Protein AF-A0AAD9YXF9-F1 (afdb_monomer)

Mean predicted aligned error: 15.23 Å

Secondary structure (DSSP, 8-state):
----------STTSS-------------TTS-SS-----TTTTS-HHHHHHHHHHHHHHTT-GGGHHHHHHHHHHHH-TT-GGG-TT--HHHHHHHHHHHHTTT---HHHHHHHHHHHHHHHT-

Sequence (124 aa):
MDGDKQSFGLTSRIYRSRSTEDGLAHVDLNRNVDALIENPLGHLTPEQLLRDVRDFARSKNLESHLDLFKKGAQIAKDPRFYEAVRGITEDEKKALRDEEYHRFRQPIALYVTIITCSVGAAVQ

Solvent-accessible surface area (backbone atoms only — not comparable to full-atom values): 8206 Å² total; per-residue (Å²): 141,80,83,76,98,73,83,94,71,70,81,84,63,78,87,73,78,90,87,79,96,68,94,68,76,82,77,62,83,88,72,58,94,75,76,73,87,68,63,88,52,57,83,54,52,74,68,54,50,54,48,52,49,50,53,50,21,59,78,68,74,38,60,94,45,44,69,58,50,53,51,51,51,54,31,67,41,38,75,88,52,52,89,73,48,87,89,69,51,72,67,58,52,48,51,55,49,52,41,68,80,42,76,80,80,66,62,69,67,60,54,51,52,51,50,54,52,51,52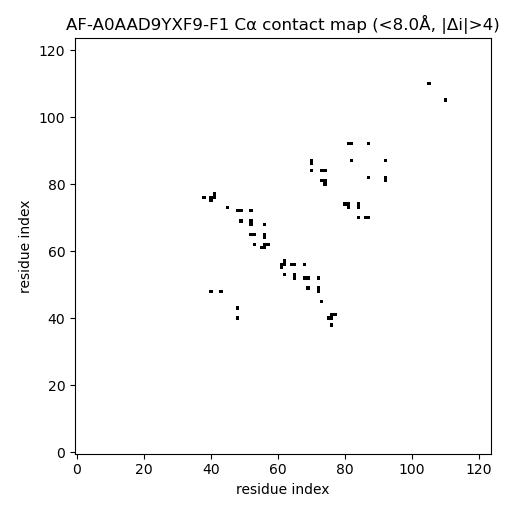,58,53,71,77,99

pLDDT: mean 73.2, std 17.9, range [37.25, 94.12]

Foldseek 3Di:
DDDDPDDPPPPVPPPDDDDDDDDDDPPPVPPDPPDPVDQPLQP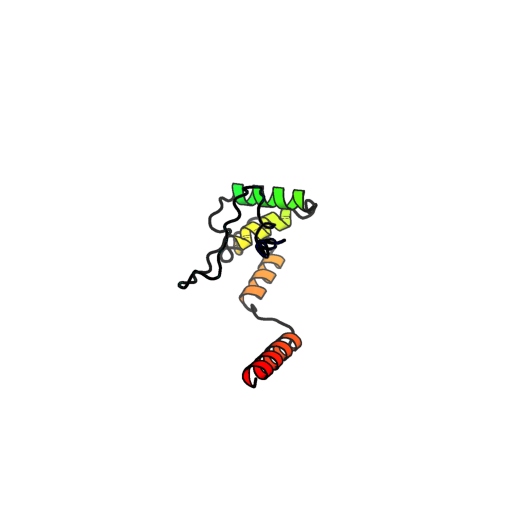DDLVRLLVVLCVVCVVVVNNVCSVVSSLVSVCSNPVPCNVVRPPDDPVNVVVSVCCVVCVPPDPVVVVVVVVVVVVVVVVD

Structure (mmCIF, N/CA/C/O backbone):
data_AF-A0AAD9YXF9-F1
#
_entry.id   AF-A0AAD9YXF9-F1
#
loop_
_atom_site.group_PDB
_atom_site.id
_atom_site.type_symbol
_atom_site.label_atom_id
_atom_site.label_alt_id
_atom_site.label_comp_id
_atom_site.label_asym_id
_atom_site.label_entity_id
_atom_site.label_seq_id
_atom_site.pdbx_PDB_ins_code
_atom_site.Cartn_x
_atom_site.Cartn_y
_atom_site.Cartn_z
_atom_site.occupancy
_atom_site.B_iso_or_equiv
_atom_site.auth_seq_id
_atom_site.auth_comp_id
_atom_site.auth_asym_id
_atom_site.auth_atom_id
_atom_site.pdbx_PDB_model_num
ATOM 1 N N . MET A 1 1 ? 1.007 66.085 -6.428 1.00 42.75 1 MET A N 1
ATOM 2 C CA . MET A 1 1 ? 0.793 65.150 -7.541 1.00 42.75 1 MET A CA 1
ATOM 3 C C . MET A 1 1 ? 2.066 64.319 -7.666 1.00 42.75 1 MET A C 1
ATOM 5 O O . MET A 1 1 ? 2.971 64.708 -8.386 1.00 42.75 1 MET A O 1
ATOM 9 N N . ASP A 1 2 ? 2.370 63.507 -6.652 1.00 41.41 2 ASP A N 1
ATOM 10 C CA . ASP A 1 2 ? 2.050 62.063 -6.529 1.00 41.41 2 ASP A CA 1
ATOM 11 C C . ASP A 1 2 ? 3.387 61.308 -6.712 1.00 41.41 2 ASP A C 1
ATOM 13 O O . ASP A 1 2 ? 3.855 61.130 -7.829 1.00 41.41 2 ASP A O 1
ATOM 17 N N . GLY A 1 3 ? 4.172 60.978 -5.683 1.00 40.47 3 GLY A N 1
ATOM 18 C CA . GLY A 1 3 ? 3.774 60.542 -4.347 1.00 40.47 3 GLY A CA 1
ATOM 19 C C . GLY A 1 3 ? 3.387 59.063 -4.395 1.00 40.47 3 GLY A C 1
ATOM 20 O O . GLY A 1 3 ? 2.268 58.748 -4.764 1.00 40.47 3 GLY A O 1
ATOM 21 N N . ASP A 1 4 ? 4.330 58.183 -4.047 1.00 44.69 4 ASP A N 1
ATOM 22 C CA . ASP A 1 4 ? 4.116 56.773 -3.678 1.00 44.69 4 ASP A CA 1
ATOM 23 C C . ASP A 1 4 ? 3.680 55.763 -4.758 1.00 44.69 4 ASP A C 1
ATOM 25 O O . ASP A 1 4 ? 2.529 55.348 -4.857 1.00 44.69 4 ASP A O 1
ATOM 29 N N . LYS A 1 5 ? 4.670 55.181 -5.452 1.00 45.41 5 LYS A N 1
ATOM 30 C CA . LYS A 1 5 ? 4.570 53.790 -5.939 1.00 45.41 5 LYS A CA 1
ATOM 31 C C . LYS A 1 5 ? 5.077 52.825 -4.861 1.00 45.41 5 LYS A C 1
ATOM 33 O O . LYS A 1 5 ? 6.088 52.153 -5.040 1.00 45.41 5 LYS A O 1
ATOM 38 N N . GLN A 1 6 ? 4.375 52.778 -3.730 1.00 48.41 6 GLN A N 1
ATOM 39 C CA . GLN A 1 6 ? 4.375 51.608 -2.849 1.00 48.41 6 GLN A CA 1
ATOM 40 C C . GLN A 1 6 ? 3.180 50.712 -3.201 1.00 48.41 6 GLN A C 1
ATOM 42 O O . GLN A 1 6 ? 2.171 51.185 -3.711 1.00 48.41 6 GLN A O 1
ATOM 47 N N . SER A 1 7 ? 3.283 49.423 -2.869 1.00 49.97 7 SER A N 1
ATOM 48 C CA . SER A 1 7 ? 2.244 48.390 -3.024 1.00 49.97 7 SER A CA 1
ATOM 49 C C . S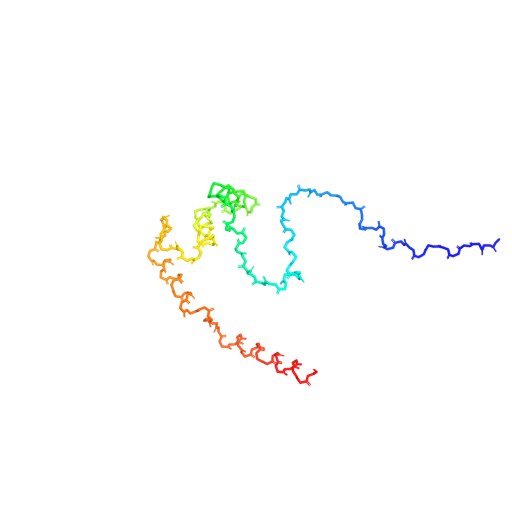ER A 1 7 ? 2.260 47.583 -4.333 1.00 49.97 7 SER A C 1
ATOM 51 O O . SER A 1 7 ? 1.270 47.473 -5.049 1.00 49.97 7 SER A O 1
ATOM 53 N N . PHE A 1 8 ? 3.374 46.890 -4.580 1.00 47.72 8 PHE A N 1
ATOM 54 C CA . PHE A 1 8 ? 3.346 45.568 -5.226 1.00 47.72 8 PHE A CA 1
ATOM 55 C C . PHE A 1 8 ? 3.709 44.495 -4.182 1.00 47.72 8 PHE A C 1
ATOM 57 O O . PHE A 1 8 ? 4.640 43.714 -4.328 1.00 47.72 8 PHE A O 1
ATOM 64 N N . GLY A 1 9 ? 2.997 44.543 -3.051 1.00 45.47 9 GLY A N 1
ATOM 65 C CA . GLY A 1 9 ? 3.143 43.658 -1.889 1.00 45.47 9 GLY A CA 1
ATOM 66 C C . GLY A 1 9 ? 1.820 42.989 -1.506 1.00 45.47 9 GLY A C 1
ATOM 67 O O . GLY A 1 9 ? 1.525 42.833 -0.324 1.00 45.47 9 GLY A O 1
ATOM 68 N N . LEU A 1 10 ? 0.987 42.657 -2.499 1.00 47.09 10 LEU A N 1
ATOM 69 C CA . LEU A 1 10 ? -0.387 42.176 -2.294 1.00 47.09 10 LEU A CA 1
ATOM 70 C C . LEU A 1 10 ? -0.598 40.681 -2.574 1.00 47.09 10 LEU A C 1
ATOM 72 O O . LEU A 1 10 ? -1.611 40.137 -2.147 1.00 47.09 10 LEU A O 1
ATOM 76 N N . THR A 1 11 ? 0.364 39.977 -3.176 1.00 50.34 11 THR A N 1
ATOM 77 C CA . THR A 1 11 ? 0.226 38.525 -3.418 1.00 50.34 11 THR A CA 1
ATOM 78 C C . THR A 1 11 ? 0.691 37.673 -2.230 1.00 50.34 11 THR A C 1
ATOM 80 O O . THR A 1 11 ? 0.253 36.540 -2.071 1.00 50.34 11 THR A O 1
ATOM 83 N N . SER A 1 12 ? 1.507 38.214 -1.320 1.00 50.97 12 SER A N 1
ATOM 84 C CA . SER A 1 12 ? 2.006 37.481 -0.143 1.00 50.97 12 SER A CA 1
ATOM 85 C C . SER A 1 12 ? 1.084 37.545 1.087 1.00 50.97 12 SER A C 1
ATOM 87 O O . SER A 1 12 ? 1.406 36.970 2.125 1.00 50.97 12 SER A O 1
ATOM 89 N N . ARG A 1 13 ? -0.077 38.213 0.994 1.00 50.84 13 ARG A N 1
ATOM 90 C CA . ARG A 1 13 ? -1.012 38.418 2.121 1.00 50.84 13 ARG A CA 1
ATOM 91 C C . ARG A 1 13 ? -2.275 37.548 2.104 1.00 50.84 13 ARG A C 1
ATOM 93 O O . ARG A 1 13 ? -3.037 37.622 3.061 1.00 50.84 13 ARG A O 1
ATOM 100 N N . ILE A 1 14 ? -2.482 36.708 1.084 1.00 54.22 14 ILE A N 1
ATOM 101 C CA . ILE A 1 14 ? -3.704 35.881 0.946 1.00 54.22 14 ILE A CA 1
ATOM 102 C C . ILE A 1 14 ? -3.510 34.414 1.385 1.00 54.22 14 ILE A C 1
ATOM 104 O O . ILE A 1 14 ? -4.451 33.633 1.363 1.00 54.22 14 ILE A O 1
ATOM 108 N N . TYR A 1 15 ? -2.349 34.034 1.931 1.00 44.59 15 TYR A N 1
ATOM 109 C CA . TYR A 1 15 ? -2.195 32.743 2.628 1.00 44.59 15 TYR A CA 1
ATOM 110 C C . TYR A 1 15 ? -2.087 32.916 4.152 1.00 44.59 15 TYR A C 1
ATOM 112 O O . TYR A 1 15 ? -1.175 32.421 4.810 1.00 44.59 15 TYR A O 1
ATOM 120 N N . ARG A 1 16 ? -3.016 33.688 4.730 1.00 57.41 16 ARG A N 1
ATOM 121 C CA . ARG A 1 16 ? -3.217 33.787 6.183 1.00 57.41 16 ARG A CA 1
ATOM 122 C C . ARG A 1 16 ? -4.711 33.815 6.521 1.00 57.41 16 ARG A C 1
ATOM 124 O O . ARG A 1 16 ? -5.269 34.889 6.691 1.00 57.41 16 ARG A O 1
ATOM 131 N N . SER A 1 17 ? -5.315 32.638 6.688 1.00 46.00 17 SER A N 1
ATOM 132 C CA . SER A 1 17 ? -6.112 32.261 7.877 1.00 46.00 17 SER A CA 1
ATOM 133 C C . SER A 1 17 ? -6.504 30.774 7.766 1.00 46.00 17 SER A C 1
ATOM 135 O O . SER A 1 17 ? -7.117 30.393 6.778 1.00 46.00 17 SER A O 1
ATOM 137 N N . ARG A 1 18 ? -6.002 29.894 8.650 1.00 42.12 18 ARG A N 1
ATOM 138 C CA . ARG A 1 18 ? -6.678 29.429 9.893 1.00 42.12 18 ARG A CA 1
ATOM 139 C C . ARG A 1 18 ? -7.951 28.626 9.555 1.00 42.12 18 ARG A C 1
ATOM 141 O O . ARG A 1 18 ? -8.855 29.189 8.960 1.00 42.12 18 ARG A O 1
ATOM 148 N N . SER A 1 19 ? -8.118 27.340 9.852 1.00 40.81 19 SER A N 1
ATOM 149 C CA . SER A 1 19 ? -7.956 26.555 11.093 1.00 40.81 19 SER A CA 1
ATOM 150 C C . SER A 1 19 ? -8.028 25.067 10.655 1.00 40.81 19 SER A C 1
ATOM 152 O O . SER A 1 19 ? -8.590 24.799 9.600 1.00 40.81 19 SER A O 1
ATOM 154 N N . THR A 1 20 ? -7.438 24.059 11.289 1.00 37.25 20 THR A N 1
ATOM 155 C CA . THR A 1 20 ? -7.712 23.551 12.637 1.00 37.25 20 THR A CA 1
ATOM 156 C C . THR A 1 20 ? -6.688 22.449 12.911 1.00 37.25 20 THR A C 1
ATOM 158 O O . THR A 1 20 ? -6.310 21.703 12.009 1.00 37.25 20 THR A O 1
ATOM 161 N N . GLU A 1 21 ? -6.232 22.384 14.150 1.00 48.34 21 GLU A N 1
ATOM 162 C CA . GLU A 1 21 ? -5.427 21.309 14.707 1.00 48.34 21 GLU A CA 1
ATOM 163 C C . GLU A 1 21 ? -6.209 19.985 14.658 1.00 48.34 21 GLU A C 1
ATOM 165 O O . GLU A 1 21 ? -7.190 19.822 15.370 1.00 48.34 21 GLU A O 1
ATOM 170 N N . ASP A 1 22 ? -5.759 19.048 13.831 1.00 37.91 22 ASP A N 1
ATOM 171 C CA . ASP A 1 22 ? -5.898 17.610 14.059 1.00 37.91 22 ASP A CA 1
ATOM 172 C C . ASP A 1 22 ? -4.541 17.010 13.687 1.00 37.91 22 ASP A C 1
ATOM 174 O O . ASP A 1 22 ? -4.040 17.210 12.578 1.00 37.91 22 ASP A O 1
ATOM 178 N N . GLY A 1 23 ? -3.890 16.388 14.668 1.00 43.41 23 GLY A N 1
ATOM 179 C CA . GLY A 1 23 ? -2.489 15.971 14.640 1.00 43.41 23 GLY A CA 1
ATOM 180 C C . GLY A 1 23 ? -2.181 14.871 13.628 1.00 43.41 23 GLY A C 1
ATOM 181 O O . GLY A 1 23 ? -1.886 13.742 14.003 1.00 43.41 23 GLY A O 1
ATOM 182 N N . LEU A 1 24 ? -2.170 15.210 12.344 1.00 45.16 24 LEU A N 1
ATOM 183 C CA . LEU A 1 24 ? -1.455 14.450 11.334 1.00 45.16 24 LEU A CA 1
ATOM 184 C C . LEU A 1 24 ? -0.010 14.925 11.376 1.00 45.16 24 LEU A C 1
ATOM 186 O O . LEU A 1 24 ? 0.295 16.052 10.982 1.00 45.16 24 LEU A O 1
ATOM 190 N N . ALA A 1 25 ? 0.859 14.073 11.917 1.00 50.06 25 ALA A N 1
ATOM 191 C CA . ALA A 1 25 ? 2.299 14.244 11.867 1.00 50.06 25 ALA A CA 1
ATOM 192 C C . ALA A 1 25 ? 2.694 14.784 10.485 1.00 50.06 25 ALA A C 1
ATOM 194 O O . ALA A 1 25 ? 2.449 14.144 9.461 1.00 50.06 25 ALA A O 1
ATOM 195 N N . HIS A 1 26 ? 3.262 15.989 10.458 1.00 46.50 26 HIS A N 1
ATOM 196 C CA . HIS A 1 26 ? 3.910 16.534 9.277 1.00 46.50 26 HIS A CA 1
ATOM 197 C C . HIS A 1 26 ? 5.122 15.641 9.003 1.00 46.50 26 HIS A C 1
ATOM 199 O O . HIS A 1 26 ? 6.210 15.881 9.526 1.00 46.50 26 HIS A O 1
ATOM 205 N N . VAL A 1 27 ? 4.912 14.551 8.262 1.00 53.50 27 VAL A N 1
ATOM 206 C CA . VAL A 1 27 ? 5.993 13.679 7.812 1.00 53.50 27 VAL A CA 1
ATOM 207 C C . VAL A 1 27 ? 6.762 14.477 6.769 1.00 53.50 27 VAL A C 1
ATOM 209 O O . VAL A 1 27 ? 6.433 14.499 5.586 1.00 53.50 27 VAL A O 1
ATOM 212 N N . ASP A 1 28 ? 7.762 15.205 7.244 1.00 49.22 28 ASP A N 1
ATOM 213 C CA . ASP A 1 28 ? 8.717 15.921 6.418 1.00 49.22 28 ASP A CA 1
ATOM 214 C C . ASP A 1 28 ? 9.695 14.881 5.844 1.00 49.22 28 ASP A C 1
ATOM 216 O O . ASP A 1 28 ? 10.782 14.656 6.379 1.00 49.22 28 ASP A O 1
ATOM 220 N N . LEU A 1 29 ? 9.280 14.181 4.776 1.00 55.69 29 LEU A N 1
ATOM 221 C CA . LEU A 1 29 ? 10.089 13.148 4.102 1.00 55.69 29 LEU A CA 1
ATOM 222 C C . LEU A 1 29 ? 11.461 13.673 3.637 1.00 55.69 29 LEU A C 1
ATOM 224 O O . LEU A 1 29 ? 12.356 12.886 3.347 1.00 55.69 29 LEU A O 1
ATOM 228 N N . ASN A 1 30 ? 11.631 14.993 3.555 1.00 50.09 30 ASN A N 1
ATOM 229 C CA . ASN A 1 30 ? 12.804 15.645 2.987 1.00 50.09 30 ASN A CA 1
ATOM 230 C C . ASN A 1 30 ? 13.917 15.942 4.015 1.00 50.09 30 ASN A C 1
ATOM 232 O O . ASN A 1 30 ? 14.944 16.514 3.654 1.00 50.09 30 ASN A O 1
ATOM 236 N N . ARG A 1 31 ? 13.728 15.607 5.302 1.00 49.53 31 ARG A N 1
ATOM 237 C CA . ARG A 1 31 ? 14.665 15.978 6.384 1.00 49.53 31 ARG A CA 1
ATOM 238 C C . ARG A 1 31 ? 15.316 14.826 7.144 1.00 49.53 31 ARG A C 1
ATOM 240 O O . ARG A 1 31 ? 16.097 15.105 8.051 1.00 49.53 31 ARG A O 1
ATOM 247 N N . ASN A 1 32 ? 15.065 13.567 6.786 1.00 47.84 32 ASN A N 1
ATOM 248 C CA . ASN A 1 32 ? 15.724 12.446 7.454 1.00 47.84 32 ASN A CA 1
ATOM 249 C C . ASN A 1 32 ? 16.844 11.848 6.590 1.00 47.84 32 ASN A C 1
ATOM 251 O O . ASN A 1 32 ? 16.607 11.001 5.734 1.00 47.84 32 ASN A O 1
ATOM 255 N N . VAL A 1 33 ? 18.075 12.302 6.835 1.00 51.09 33 VAL A N 1
ATOM 256 C CA . VAL A 1 33 ? 19.309 11.793 6.203 1.00 51.09 33 VAL A CA 1
ATOM 257 C C . VAL A 1 33 ? 19.725 10.425 6.791 1.00 51.09 33 VAL A C 1
ATOM 259 O O . VAL A 1 33 ? 20.713 9.848 6.356 1.00 51.09 33 VAL A O 1
ATOM 262 N N . ASP A 1 34 ? 18.940 9.871 7.725 1.00 48.78 34 ASP A N 1
ATOM 263 C CA . ASP A 1 34 ? 19.106 8.538 8.325 1.00 48.78 34 ASP A CA 1
ATOM 264 C C . ASP A 1 34 ? 17.790 7.738 8.213 1.00 48.78 34 ASP A C 1
ATOM 266 O O . ASP A 1 34 ? 17.080 7.486 9.184 1.00 48.78 34 ASP A O 1
ATOM 270 N N . ALA A 1 35 ? 17.395 7.449 6.969 1.00 46.78 35 ALA A N 1
ATOM 271 C CA . ALA A 1 35 ? 16.090 6.928 6.557 1.00 46.78 35 ALA A CA 1
ATOM 272 C C . ALA A 1 35 ? 15.746 5.519 7.094 1.00 46.78 35 ALA A C 1
ATOM 274 O O . ALA A 1 35 ? 15.608 4.558 6.335 1.00 46.78 35 ALA A O 1
ATOM 275 N N . LEU A 1 36 ? 15.510 5.391 8.398 1.00 52.94 36 LEU A N 1
ATOM 276 C CA . LEU A 1 36 ? 14.637 4.350 8.920 1.00 52.94 36 LEU A CA 1
ATOM 277 C C . LEU A 1 36 ? 13.215 4.694 8.467 1.00 52.94 36 LEU A C 1
ATOM 279 O O . LEU A 1 36 ? 12.568 5.602 8.986 1.00 52.94 36 LEU A O 1
ATOM 283 N N . ILE A 1 37 ? 12.752 3.998 7.429 1.00 65.44 37 ILE A N 1
ATOM 284 C CA . ILE A 1 37 ? 11.344 3.979 7.032 1.00 65.44 37 ILE A CA 1
ATOM 285 C C . ILE A 1 37 ? 10.597 3.255 8.157 1.00 65.44 37 ILE A C 1
ATOM 287 O O . ILE A 1 37 ? 10.421 2.038 8.125 1.00 65.44 37 ILE A O 1
ATOM 291 N N . GLU A 1 38 ? 10.240 3.994 9.203 1.00 67.00 38 GLU A N 1
ATOM 292 C CA . GLU A 1 38 ? 9.452 3.472 10.312 1.00 67.00 38 GLU A CA 1
ATOM 293 C C . GLU A 1 38 ? 7.973 3.460 9.938 1.00 67.00 38 GLU A C 1
ATOM 295 O O . GLU A 1 38 ? 7.439 4.401 9.346 1.00 67.00 38 GLU A O 1
ATOM 300 N N . ASN A 1 39 ? 7.299 2.363 10.274 1.00 79.88 39 ASN A N 1
ATOM 301 C CA . ASN A 1 39 ? 5.883 2.209 9.998 1.00 79.88 39 ASN A CA 1
ATOM 302 C C . ASN A 1 39 ? 5.066 3.234 10.812 1.00 79.88 39 ASN A C 1
ATOM 304 O O . ASN A 1 39 ? 5.047 3.135 12.045 1.00 79.88 39 ASN A O 1
ATOM 308 N N . PRO A 1 40 ? 4.319 4.155 10.174 1.00 78.06 40 PRO A N 1
ATOM 309 C CA . PRO A 1 40 ? 3.507 5.140 10.885 1.00 78.06 40 PRO A CA 1
ATOM 310 C C . PRO A 1 40 ? 2.360 4.510 11.690 1.00 78.06 40 PRO A C 1
ATOM 312 O O . PRO A 1 40 ? 1.771 5.189 12.516 1.00 78.06 40 PRO A O 1
ATOM 315 N N . LEU A 1 41 ? 2.039 3.226 11.498 1.00 79.06 41 LEU A N 1
ATOM 316 C CA . LEU A 1 41 ? 1.053 2.505 12.314 1.00 79.06 41 LEU A CA 1
ATOM 317 C C . LEU A 1 41 ? 1.676 1.769 13.510 1.00 79.06 41 LEU A C 1
ATOM 319 O O . LEU A 1 41 ? 0.952 1.322 14.401 1.00 79.06 41 LEU A O 1
ATOM 323 N N . GLY A 1 42 ? 3.007 1.644 13.552 1.00 75.38 42 GLY A N 1
ATOM 324 C CA . GLY A 1 42 ? 3.717 0.861 14.566 1.00 75.38 42 GLY A CA 1
ATOM 325 C C . GLY A 1 42 ? 3.552 1.404 15.989 1.00 75.38 42 GLY A C 1
ATOM 326 O O . GLY A 1 42 ? 3.510 0.626 16.940 1.00 75.38 42 GLY A O 1
ATOM 327 N N . HIS A 1 43 ? 3.391 2.722 16.139 1.00 78.94 43 HIS A N 1
ATOM 328 C CA . HIS A 1 43 ? 3.305 3.393 17.441 1.00 78.94 43 HIS A CA 1
ATOM 329 C C . HIS A 1 43 ? 1.886 3.452 18.037 1.00 78.94 43 HIS A C 1
ATOM 331 O O . HIS A 1 43 ? 1.731 3.839 19.194 1.00 78.94 43 HIS A O 1
ATOM 337 N N . LEU A 1 44 ? 0.849 3.075 17.281 1.00 83.12 44 LEU A N 1
ATOM 338 C CA . LEU A 1 44 ? -0.545 3.139 17.734 1.00 83.12 44 LEU A CA 1
ATOM 339 C C . LEU A 1 44 ? -0.927 1.902 18.555 1.00 83.12 44 LEU A C 1
ATOM 341 O O . LEU A 1 44 ? -0.553 0.773 18.214 1.00 83.12 44 LEU A O 1
ATOM 345 N N . THR A 1 45 ? -1.726 2.072 19.613 1.00 85.44 45 THR A N 1
ATOM 346 C CA . THR A 1 45 ? -2.283 0.915 20.339 1.00 85.44 45 THR A CA 1
ATOM 347 C C . THR A 1 45 ? -3.312 0.184 19.465 1.00 85.44 45 THR A C 1
ATOM 349 O O . THR A 1 45 ? -3.920 0.792 18.578 1.00 85.44 45 THR A O 1
ATOM 352 N N . PRO A 1 46 ? -3.533 -1.131 19.659 1.00 82.12 46 PRO A N 1
ATOM 353 C CA . PRO A 1 46 ? -4.539 -1.860 18.888 1.00 82.12 46 PRO A CA 1
ATOM 354 C C . PRO A 1 46 ? -5.948 -1.261 19.029 1.00 82.12 46 PRO A C 1
ATOM 356 O O . PRO A 1 46 ? -6.697 -1.273 18.054 1.00 82.12 46 PRO A O 1
ATOM 359 N N . GLU A 1 47 ? -6.322 -0.696 20.186 1.00 85.44 47 GLU A N 1
ATOM 360 C CA . GLU A 1 47 ? -7.635 -0.047 20.317 1.00 85.44 47 GLU A CA 1
ATOM 361 C C . GLU A 1 47 ? -7.718 1.264 19.530 1.00 85.44 47 GLU A C 1
ATOM 363 O O . GLU A 1 47 ? -8.740 1.515 18.888 1.00 85.44 47 GLU A O 1
ATOM 368 N N . GLN A 1 48 ? -6.652 2.074 19.551 1.00 86.88 48 GLN A N 1
ATOM 369 C CA . GLN A 1 48 ? -6.566 3.316 18.775 1.00 86.88 48 GLN A CA 1
ATOM 370 C C . GLN A 1 48 ? -6.675 3.022 17.278 1.00 86.88 48 GLN A C 1
ATOM 372 O O . GLN A 1 48 ? -7.539 3.576 16.606 1.00 86.88 48 GLN A O 1
ATOM 377 N N . LEU A 1 49 ? -5.909 2.045 16.786 1.00 87.44 49 LEU A N 1
ATOM 378 C CA . LEU A 1 49 ? -5.945 1.627 15.387 1.00 87.44 49 LEU A CA 1
ATOM 379 C C . LEU A 1 49 ? -7.355 1.197 14.946 1.00 87.44 49 LEU A C 1
ATOM 381 O O . LEU A 1 49 ? -7.837 1.600 13.891 1.00 87.44 49 LEU A O 1
ATOM 385 N N . LEU A 1 50 ? -8.050 0.391 15.758 1.00 88.06 50 LEU A N 1
ATOM 386 C CA . LEU A 1 50 ? -9.404 -0.075 15.438 1.00 88.06 50 LEU A CA 1
ATOM 387 C C . LEU A 1 50 ? -10.453 1.042 15.501 1.00 88.06 50 L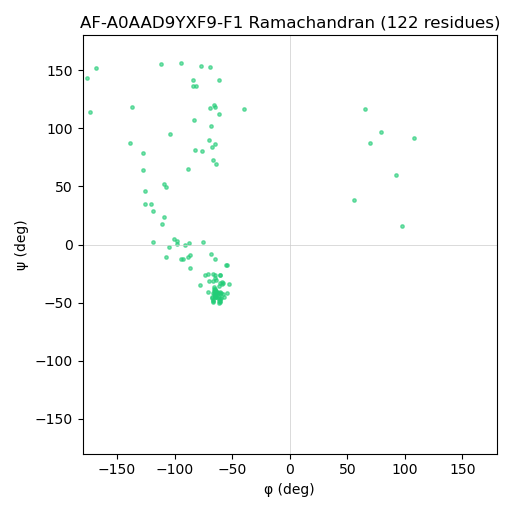EU A C 1
ATOM 389 O O . LEU A 1 50 ? -11.449 0.982 14.769 1.00 88.06 50 LEU A O 1
ATOM 393 N N . ARG A 1 51 ? -10.260 2.029 16.381 1.00 90.50 51 ARG A N 1
ATOM 394 C CA . ARG A 1 51 ? -11.097 3.230 16.450 1.00 90.50 51 ARG A CA 1
ATOM 395 C C . ARG A 1 51 ? -10.914 4.070 15.190 1.00 90.50 51 ARG A C 1
ATOM 397 O O . ARG A 1 51 ? -11.906 4.376 14.536 1.00 90.50 51 ARG A O 1
ATOM 404 N N . ASP A 1 52 ? -9.675 4.334 14.802 1.00 88.06 52 ASP A N 1
ATOM 405 C CA . ASP A 1 52 ? -9.355 5.167 13.643 1.00 88.06 52 ASP A CA 1
ATOM 406 C C . ASP A 1 52 ? -9.821 4.514 12.337 1.00 88.06 52 ASP A C 1
ATOM 408 O O . ASP A 1 52 ? -10.390 5.177 11.474 1.00 88.06 52 ASP A O 1
ATOM 412 N N . VAL A 1 53 ? -9.701 3.187 12.223 1.00 90.50 53 VAL A N 1
ATOM 413 C CA . VAL A 1 53 ? -10.273 2.418 11.105 1.00 90.50 53 VAL A CA 1
ATOM 414 C C . VAL A 1 53 ? -11.795 2.560 11.035 1.00 90.50 53 VAL A C 1
ATOM 416 O O . VAL A 1 53 ? -12.356 2.681 9.946 1.00 90.50 53 VAL A O 1
ATOM 419 N N . ARG A 1 54 ? -12.487 2.545 12.180 1.00 90.19 54 ARG A N 1
ATOM 420 C CA . ARG A 1 54 ? -13.946 2.718 12.227 1.00 90.19 54 ARG A CA 1
ATOM 421 C C . ARG A 1 54 ? -14.345 4.134 11.819 1.00 90.19 54 ARG A C 1
ATOM 423 O O . ARG A 1 54 ? -15.268 4.288 11.023 1.00 90.19 54 ARG A O 1
ATOM 430 N N . ASP A 1 55 ? -13.647 5.142 12.331 1.00 91.62 55 ASP A N 1
ATOM 431 C CA . ASP A 1 55 ? -13.893 6.546 11.996 1.00 91.62 55 ASP A CA 1
ATOM 432 C C . ASP A 1 55 ? -13.593 6.819 10.509 1.00 91.62 55 ASP A C 1
ATOM 434 O O . ASP A 1 55 ? -14.368 7.490 9.819 1.00 91.62 55 ASP A O 1
ATOM 438 N N . PHE A 1 56 ? -12.538 6.207 9.963 1.00 89.56 56 PHE A N 1
ATOM 439 C CA . PHE A 1 56 ? -12.229 6.224 8.534 1.00 89.56 56 PHE A CA 1
ATOM 440 C C . PHE A 1 56 ? -13.340 5.574 7.701 1.00 89.56 56 PHE A C 1
ATOM 442 O O . PHE A 1 56 ? -13.849 6.188 6.763 1.00 89.56 56 PHE A O 1
ATOM 449 N N . ALA A 1 57 ? -13.772 4.364 8.065 1.00 92.31 57 ALA A N 1
ATOM 450 C CA . ALA A 1 57 ? -14.835 3.664 7.352 1.00 92.31 57 ALA A CA 1
ATOM 451 C C . ALA A 1 57 ? -16.144 4.467 7.362 1.00 92.31 57 ALA A C 1
ATOM 453 O O . ALA A 1 57 ? -16.787 4.603 6.323 1.00 92.31 57 ALA A O 1
ATOM 454 N N . ARG A 1 58 ? -16.505 5.072 8.498 1.00 91.56 58 ARG A N 1
ATOM 455 C CA . ARG A 1 58 ? -17.700 5.914 8.614 1.00 91.56 58 ARG A CA 1
ATOM 456 C C . ARG A 1 58 ? -17.587 7.191 7.782 1.00 91.56 58 ARG A C 1
ATOM 458 O O . ARG A 1 58 ? -18.500 7.513 7.029 1.00 91.56 58 ARG A O 1
ATOM 465 N N . SER A 1 59 ? -16.464 7.905 7.871 1.00 91.00 59 SER A N 1
ATOM 466 C CA . SER A 1 59 ? -16.259 9.160 7.128 1.00 91.00 59 SER A CA 1
ATOM 467 C C . SER A 1 59 ? -16.218 8.963 5.609 1.00 91.00 59 SER A C 1
ATOM 469 O O . SER A 1 59 ? -16.592 9.863 4.857 1.00 91.00 59 SER A O 1
ATOM 471 N N . LYS A 1 60 ? -15.788 7.784 5.146 1.00 90.38 60 LYS A N 1
ATOM 472 C CA . LYS A 1 60 ? -15.708 7.429 3.724 1.00 90.38 60 LYS A CA 1
ATOM 473 C C . LYS A 1 60 ? -16.895 6.608 3.215 1.00 90.38 60 LYS A C 1
ATOM 4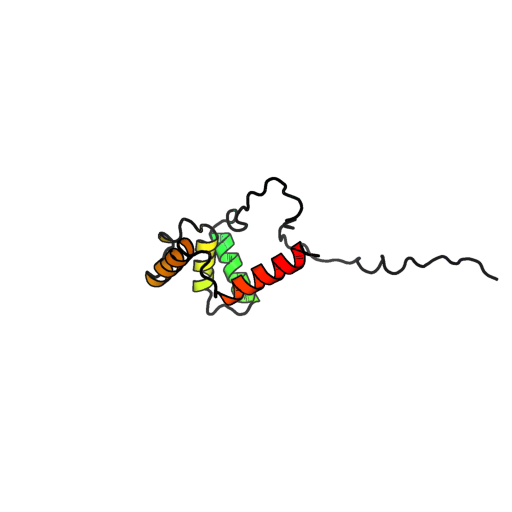75 O O . LYS A 1 60 ? -16.899 6.269 2.037 1.00 90.38 60 LYS A O 1
ATOM 480 N N . ASN A 1 61 ? -17.904 6.335 4.048 1.00 89.56 61 ASN A N 1
ATOM 481 C CA . ASN A 1 61 ? -19.044 5.463 3.719 1.00 89.56 61 ASN A CA 1
ATOM 482 C C . ASN A 1 61 ? -18.619 4.045 3.271 1.00 89.56 61 ASN A C 1
ATOM 484 O O . ASN A 1 61 ? -19.207 3.454 2.372 1.00 89.56 61 ASN A O 1
ATOM 488 N N . LEU A 1 62 ? -17.582 3.494 3.906 1.00 90.06 62 LEU A N 1
ATOM 489 C CA . LEU A 1 62 ? -17.001 2.175 3.632 1.00 90.06 62 LEU A CA 1
ATOM 490 C C . LEU A 1 62 ? -17.298 1.154 4.746 1.00 90.06 62 LEU A C 1
ATOM 492 O O . LEU A 1 62 ? -16.566 0.180 4.930 1.00 90.06 62 LEU A O 1
ATOM 496 N N . GLU A 1 63 ? -18.368 1.368 5.513 1.00 88.44 63 GLU A N 1
ATOM 497 C CA . GLU A 1 63 ? -18.736 0.522 6.658 1.00 88.44 63 GLU A CA 1
ATOM 498 C C . GLU A 1 63 ? -19.006 -0.942 6.265 1.00 88.44 63 GLU A C 1
ATOM 500 O O . GLU A 1 63 ? -18.770 -1.845 7.067 1.00 88.44 63 GLU A O 1
ATOM 505 N N . SER A 1 64 ? -19.403 -1.202 5.013 1.00 88.56 64 SER A N 1
ATOM 506 C CA . SER A 1 64 ? -19.583 -2.556 4.467 1.00 88.56 64 SER A CA 1
ATOM 507 C C . SER A 1 64 ? -18.302 -3.398 4.473 1.00 88.56 64 SER A C 1
ATOM 509 O O . SER A 1 64 ? -18.375 -4.622 4.546 1.00 88.56 64 SER A O 1
ATOM 511 N N . HIS A 1 65 ? -17.127 -2.763 4.425 1.00 87.94 65 HIS A N 1
ATOM 512 C CA . HIS A 1 65 ? -15.822 -3.430 4.370 1.00 87.94 65 HIS A CA 1
ATOM 513 C C . HIS A 1 65 ? -15.017 -3.252 5.659 1.00 87.94 65 HIS A C 1
ATOM 515 O O . HIS A 1 65 ? -13.806 -3.464 5.687 1.00 87.94 65 HIS A O 1
ATOM 521 N N . LEU A 1 66 ? -15.678 -2.873 6.752 1.00 87.94 66 LEU A N 1
ATOM 522 C CA . LEU A 1 66 ? -15.026 -2.557 8.018 1.00 87.94 66 LEU A CA 1
ATOM 523 C C . LEU A 1 66 ? -14.204 -3.732 8.576 1.00 87.94 66 LEU A C 1
ATOM 525 O O . LEU A 1 66 ? -13.146 -3.509 9.159 1.00 87.94 66 LEU A O 1
ATOM 529 N N . ASP A 1 67 ? -14.639 -4.977 8.364 1.00 86.94 67 ASP A N 1
ATOM 530 C CA . ASP A 1 67 ? -13.866 -6.168 8.749 1.00 86.94 67 ASP A CA 1
ATOM 531 C C . ASP A 1 67 ? -12.552 -6.295 7.957 1.00 86.94 67 ASP A C 1
ATOM 533 O O . ASP A 1 67 ? -11.496 -6.559 8.534 1.00 86.94 67 ASP A O 1
ATOM 537 N N . LEU A 1 68 ? -12.595 -6.002 6.652 1.00 86.81 68 LEU A N 1
ATOM 538 C CA . LEU A 1 68 ? -11.421 -6.006 5.779 1.00 86.81 68 LEU A CA 1
ATOM 539 C C . LEU A 1 68 ? -10.424 -4.921 6.196 1.00 86.81 68 LEU A C 1
ATOM 541 O O . LEU A 1 68 ? -9.234 -5.197 6.314 1.00 86.81 68 LEU A O 1
ATOM 545 N N . PHE A 1 69 ? -10.899 -3.709 6.502 1.00 87.94 69 PHE A N 1
ATOM 546 C CA . PHE A 1 69 ? -10.018 -2.637 6.970 1.00 87.94 69 PHE A CA 1
ATOM 547 C C . PHE A 1 69 ? -9.386 -2.943 8.325 1.00 87.94 69 PHE A C 1
ATOM 549 O O . PHE A 1 69 ? -8.220 -2.623 8.530 1.00 87.94 69 PHE A O 1
ATOM 556 N N . LYS A 1 70 ? -10.105 -3.597 9.244 1.00 87.75 70 LYS A N 1
ATOM 557 C CA . LYS A 1 70 ? -9.527 -4.017 10.530 1.00 87.75 70 LYS A CA 1
ATOM 558 C C . LYS A 1 70 ? -8.402 -5.029 10.349 1.00 87.75 70 LYS A C 1
ATOM 560 O O . LYS A 1 70 ? -7.393 -4.934 11.046 1.00 87.75 70 LYS A O 1
ATOM 565 N N . LYS A 1 71 ? -8.582 -6.000 9.451 1.00 85.62 71 LYS A N 1
ATOM 566 C CA . LYS A 1 71 ? -7.555 -6.998 9.118 1.00 85.62 71 LYS A CA 1
ATOM 567 C C . LYS A 1 71 ? -6.370 -6.341 8.416 1.00 85.62 71 LYS A C 1
ATOM 569 O O . LYS A 1 71 ? -5.239 -6.506 8.859 1.00 85.62 71 LYS A O 1
ATOM 574 N N . GLY A 1 72 ? -6.641 -5.521 7.401 1.00 86.19 72 GLY A N 1
ATOM 575 C CA . GLY A 1 72 ? -5.630 -4.770 6.661 1.00 86.19 72 GLY A CA 1
ATOM 576 C C . GLY A 1 72 ? -4.808 -3.848 7.559 1.00 86.19 72 GLY A C 1
ATOM 577 O O . GLY A 1 72 ? -3.591 -3.836 7.454 1.00 86.19 72 GLY A O 1
ATOM 578 N N . ALA A 1 73 ? -5.439 -3.148 8.503 1.00 87.56 73 ALA A N 1
ATOM 579 C CA . ALA A 1 73 ? -4.741 -2.292 9.458 1.00 87.56 73 ALA A CA 1
ATOM 580 C C . ALA A 1 73 ? -3.825 -3.087 10.405 1.00 87.56 73 ALA A C 1
ATOM 582 O O . ALA A 1 73 ? -2.713 -2.649 10.685 1.00 87.56 73 ALA A O 1
ATOM 583 N N . GLN A 1 74 ? -4.256 -4.267 10.866 1.00 85.00 74 GLN A N 1
ATOM 584 C CA . GLN A 1 74 ? -3.420 -5.151 11.691 1.00 85.00 74 GLN A CA 1
ATOM 585 C C . GLN A 1 74 ? -2.208 -5.681 10.913 1.00 85.00 74 GLN A C 1
ATOM 587 O O . GLN A 1 74 ? -1.094 -5.642 11.427 1.00 85.00 74 GLN A O 1
ATOM 592 N N . ILE A 1 75 ? -2.411 -6.112 9.664 1.00 85.06 75 ILE A N 1
ATOM 593 C CA . ILE A 1 75 ? -1.328 -6.568 8.778 1.00 85.06 75 ILE A CA 1
ATOM 594 C C . ILE A 1 75 ? -0.376 -5.410 8.457 1.00 85.06 75 ILE A C 1
ATOM 596 O O . ILE A 1 75 ? 0.838 -5.575 8.500 1.00 85.06 75 ILE A O 1
ATOM 600 N N . ALA A 1 76 ? -0.915 -4.220 8.181 1.00 84.62 76 ALA A N 1
ATOM 601 C CA . ALA A 1 76 ? -0.127 -3.034 7.876 1.00 84.62 76 ALA A CA 1
ATOM 602 C C . ALA A 1 76 ? 0.692 -2.557 9.077 1.00 84.62 76 ALA A C 1
ATOM 604 O O . ALA A 1 76 ? 1.773 -2.019 8.870 1.00 84.62 76 ALA A O 1
ATOM 605 N N . LYS A 1 77 ? 0.212 -2.754 10.313 1.00 82.94 77 LYS A N 1
ATOM 606 C CA . LYS A 1 77 ? 0.963 -2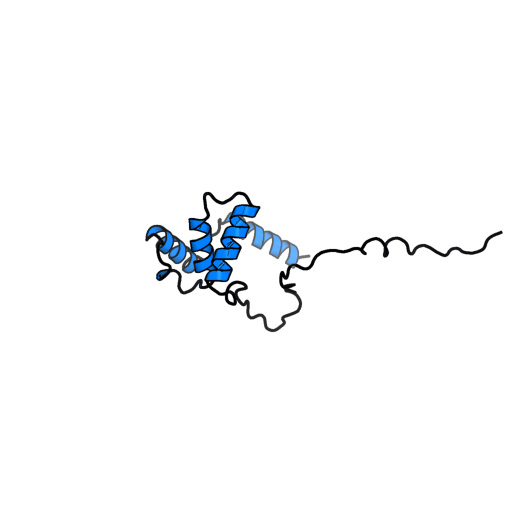.457 11.540 1.00 82.94 77 LYS A CA 1
ATOM 607 C C . LYS A 1 77 ? 2.167 -3.390 11.716 1.00 82.94 77 LYS A C 1
ATOM 609 O O . LYS A 1 77 ? 3.267 -2.906 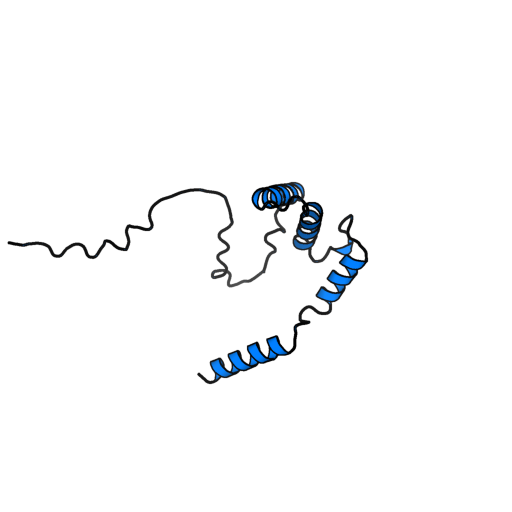11.976 1.00 82.94 77 LYS A O 1
ATOM 614 N N . ASP A 1 78 ? 1.974 -4.692 11.525 1.00 80.31 78 ASP A N 1
ATOM 615 C CA . ASP A 1 78 ? 3.024 -5.701 11.684 1.00 80.31 78 ASP A CA 1
ATOM 616 C C . ASP A 1 78 ? 3.134 -6.591 10.433 1.00 80.31 78 ASP A C 1
ATOM 618 O O . ASP A 1 78 ? 2.685 -7.742 10.432 1.00 80.31 78 ASP A O 1
ATOM 622 N N . PRO A 1 79 ? 3.794 -6.104 9.361 1.00 74.62 79 PRO A N 1
ATOM 623 C CA . PRO A 1 79 ? 3.864 -6.807 8.077 1.00 74.62 79 PRO A CA 1
ATOM 624 C C . PRO A 1 79 ? 4.687 -8.101 8.122 1.00 74.62 79 PRO A C 1
ATOM 626 O O . PRO A 1 79 ? 4.696 -8.848 7.155 1.00 74.62 79 PRO A O 1
ATOM 629 N N . ARG A 1 80 ? 5.384 -8.386 9.229 1.00 71.94 80 ARG A N 1
ATOM 630 C CA . ARG A 1 80 ? 6.125 -9.642 9.450 1.00 71.94 80 ARG A CA 1
ATOM 631 C C . ARG A 1 80 ? 5.318 -10.691 10.214 1.00 71.94 80 ARG A C 1
ATOM 633 O O . ARG A 1 80 ? 5.745 -11.835 10.296 1.00 71.94 80 ARG A O 1
ATOM 640 N N . PHE A 1 81 ? 4.188 -10.305 10.809 1.00 71.75 81 PHE A N 1
ATOM 641 C CA . PHE A 1 81 ? 3.404 -11.157 11.708 1.00 71.75 81 PHE A CA 1
ATOM 642 C C . PHE A 1 81 ? 1.982 -11.404 11.182 1.00 71.75 81 PHE A C 1
ATOM 644 O O . PHE A 1 81 ? 1.045 -11.632 11.949 1.00 71.75 81 PHE A O 1
ATOM 651 N N . TYR A 1 82 ? 1.812 -11.388 9.856 1.00 73.00 82 TYR A N 1
ATOM 652 C CA . TYR A 1 82 ? 0.514 -11.595 9.208 1.00 73.00 82 TYR A CA 1
ATOM 653 C C . TYR A 1 82 ? -0.059 -13.006 9.420 1.00 73.00 82 TYR A C 1
ATOM 655 O O . TYR A 1 82 ? -1.276 -13.179 9.429 1.00 73.00 82 TYR A O 1
ATOM 663 N N . GLU A 1 83 ? 0.787 -14.018 9.651 1.00 69.12 83 GLU A N 1
ATOM 664 C CA . GLU A 1 83 ? 0.354 -15.409 9.866 1.00 69.12 83 GLU A CA 1
ATOM 665 C C . GLU A 1 83 ? -0.440 -15.607 11.169 1.00 69.12 83 GLU A C 1
ATOM 667 O O . GLU A 1 83 ? -1.263 -16.522 11.255 1.00 69.12 83 GLU A O 1
ATOM 672 N N . ALA A 1 84 ? -0.231 -14.739 12.162 1.00 66.12 84 ALA A N 1
ATOM 673 C CA . ALA A 1 84 ? -0.888 -14.803 13.466 1.00 66.12 84 ALA A CA 1
ATOM 674 C C . ALA A 1 84 ? -2.106 -13.870 13.591 1.00 66.12 84 ALA A C 1
ATOM 676 O O . ALA A 1 84 ? -2.746 -13.828 14.646 1.00 66.12 84 ALA A O 1
ATOM 677 N N . VAL A 1 85 ? -2.445 -13.120 12.536 1.00 70.88 85 VAL A N 1
ATOM 678 C CA . VAL A 1 85 ? -3.628 -12.253 12.531 1.00 70.88 85 VAL A CA 1
ATOM 679 C C . VAL A 1 85 ? -4.883 -13.124 12.603 1.00 70.88 85 VAL A C 1
ATOM 681 O O . VAL A 1 85 ? -5.144 -13.980 11.755 1.00 70.88 85 VAL A O 1
ATOM 684 N N . ARG A 1 86 ? -5.682 -12.924 13.653 1.00 64.19 86 ARG A N 1
ATOM 685 C CA . ARG A 1 86 ? -6.865 -13.744 13.931 1.00 64.19 86 ARG A CA 1
ATOM 686 C C . ARG A 1 86 ? -7.958 -13.474 12.890 1.00 64.19 86 ARG A C 1
ATOM 688 O O . ARG A 1 86 ? -8.496 -12.374 12.833 1.00 64.19 86 ARG A O 1
ATOM 695 N N . GLY A 1 87 ? -8.333 -14.501 12.123 1.00 67.56 87 GLY A N 1
ATOM 696 C CA . GLY A 1 87 ? -9.453 -14.443 11.172 1.00 67.56 87 GLY A CA 1
ATOM 697 C C . GLY A 1 87 ? -9.073 -14.169 9.714 1.00 67.56 87 GLY A C 1
ATOM 698 O O . GLY A 1 87 ? -9.957 -13.813 8.935 1.00 67.56 87 GLY A O 1
ATOM 699 N N . ILE A 1 88 ? -7.794 -14.320 9.355 1.00 76.25 88 ILE A N 1
ATOM 700 C CA . ILE A 1 88 ? -7.335 -14.328 7.962 1.00 76.25 88 ILE A CA 1
ATOM 701 C C . ILE A 1 88 ? -7.487 -15.732 7.352 1.00 76.25 88 ILE A C 1
ATOM 703 O O . ILE A 1 88 ? -7.180 -16.740 7.996 1.00 76.25 88 ILE A O 1
ATOM 707 N N . THR A 1 89 ? -7.988 -15.795 6.123 1.00 81.38 89 THR A N 1
ATOM 708 C CA . THR A 1 89 ? -8.199 -17.041 5.375 1.00 81.38 89 THR A CA 1
ATOM 709 C C . THR A 1 89 ? -6.869 -17.558 4.826 1.00 81.38 89 THR A C 1
ATOM 711 O O . THR A 1 89 ? -5.958 -16.779 4.552 1.00 81.38 89 THR A O 1
ATOM 714 N N . GLU A 1 90 ? -6.743 -18.868 4.610 1.00 78.88 90 GLU A N 1
ATOM 715 C CA . GLU A 1 90 ? -5.529 -19.455 4.017 1.00 78.88 90 GLU A CA 1
ATOM 716 C C . GLU A 1 90 ? -5.207 -18.889 2.623 1.00 78.88 90 GLU A C 1
ATOM 718 O O . GLU A 1 90 ? -4.038 -18.715 2.283 1.00 78.88 90 GLU A O 1
ATOM 723 N N . ASP A 1 91 ? -6.228 -18.524 1.843 1.00 81.62 91 ASP A N 1
ATOM 724 C CA . ASP A 1 91 ? -6.052 -17.899 0.527 1.00 81.62 91 ASP A CA 1
ATOM 725 C C . ASP A 1 91 ? -5.408 -16.502 0.633 1.00 81.62 91 ASP A C 1
ATOM 727 O O . ASP A 1 91 ? -4.447 -16.190 -0.069 1.00 81.62 91 ASP A O 1
ATOM 731 N N . GLU A 1 92 ? -5.847 -15.699 1.608 1.00 81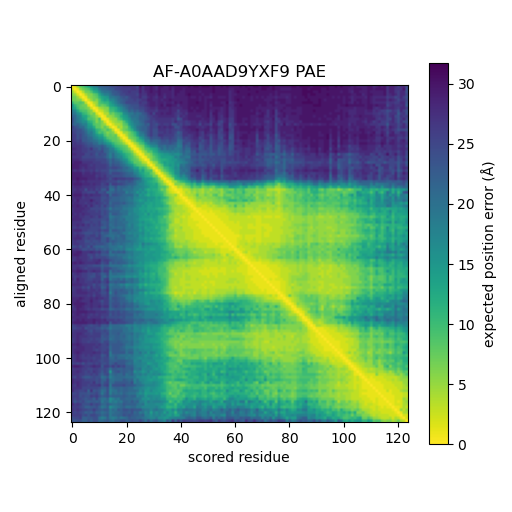.38 92 GLU A N 1
ATOM 732 C CA . GLU A 1 92 ? -5.280 -14.377 1.902 1.00 81.38 92 GLU A CA 1
ATOM 733 C C . GLU A 1 92 ? -3.832 -14.493 2.404 1.00 81.38 92 GLU A C 1
ATOM 735 O O . GLU A 1 92 ? -2.963 -13.735 1.975 1.00 81.38 92 GLU A O 1
ATOM 740 N N . LYS A 1 93 ? -3.530 -15.489 3.251 1.00 82.69 93 LYS A N 1
ATOM 741 C CA . LYS A 1 93 ? -2.146 -15.774 3.671 1.00 82.69 93 LYS A CA 1
ATOM 742 C C . LYS A 1 93 ? -1.265 -16.158 2.488 1.00 82.69 93 LYS A C 1
ATOM 744 O O . LYS A 1 93 ? -0.114 -15.730 2.422 1.00 82.69 93 LYS A O 1
ATOM 749 N N . LYS A 1 94 ? -1.780 -16.973 1.562 1.00 84.44 94 LYS A N 1
ATOM 750 C CA . LYS A 1 94 ? -1.048 -17.348 0.349 1.00 84.44 94 LYS A CA 1
ATOM 751 C C . LYS A 1 94 ? -0.790 -16.126 -0.531 1.00 84.44 94 LYS A C 1
ATOM 753 O O . LYS A 1 94 ? 0.322 -15.995 -1.029 1.00 84.44 94 LYS A O 1
ATOM 758 N N . ALA A 1 95 ? -1.763 -15.230 -0.685 1.00 83.12 95 ALA A N 1
ATOM 759 C CA . ALA A 1 95 ? -1.592 -13.991 -1.441 1.00 83.12 95 ALA A CA 1
ATOM 760 C C . ALA A 1 95 ? -0.501 -13.088 -0.836 1.00 83.12 95 ALA A C 1
ATOM 762 O O . ALA A 1 95 ? 0.376 -12.632 -1.565 1.00 83.12 95 ALA A O 1
ATOM 763 N N . LEU A 1 96 ? -0.496 -12.908 0.491 1.00 82.69 96 LEU A N 1
ATOM 764 C CA . LEU A 1 96 ? 0.542 -12.144 1.200 1.00 82.69 96 LEU A CA 1
ATOM 765 C C . LEU A 1 96 ? 1.929 -12.786 1.061 1.00 82.69 96 LEU A C 1
ATOM 767 O O . LEU A 1 96 ? 2.921 -12.101 0.826 1.00 82.69 96 LEU A O 1
ATOM 771 N N . ARG A 1 97 ? 1.997 -14.118 1.141 1.00 84.38 97 ARG A N 1
ATOM 772 C CA . ARG A 1 97 ? 3.237 -14.870 0.925 1.00 84.38 97 ARG A CA 1
ATOM 773 C C . ARG A 1 97 ? 3.740 -14.707 -0.513 1.00 84.38 97 ARG A C 1
ATOM 775 O O . ARG A 1 97 ? 4.922 -14.464 -0.734 1.00 84.38 97 ARG A O 1
ATOM 782 N N . ASP A 1 98 ? 2.846 -14.813 -1.495 1.00 84.06 98 ASP A N 1
ATOM 783 C CA . ASP A 1 98 ? 3.176 -14.609 -2.906 1.00 84.06 98 ASP A CA 1
ATOM 784 C C . ASP A 1 98 ? 3.678 -13.177 -3.163 1.00 84.06 98 ASP A C 1
ATOM 786 O O . ASP A 1 98 ? 4.594 -13.012 -3.969 1.00 84.06 98 ASP A O 1
ATOM 790 N N . GLU A 1 99 ? 3.139 -12.166 -2.471 1.00 82.56 99 GLU A N 1
ATOM 791 C CA . GLU A 1 99 ? 3.622 -10.778 -2.508 1.00 82.56 99 GLU A CA 1
ATOM 792 C C . GLU A 1 99 ? 5.033 -10.640 -1.920 1.00 82.56 99 GLU A C 1
ATOM 794 O O . GLU A 1 99 ? 5.892 -10.007 -2.536 1.00 82.56 99 GLU A O 1
ATOM 799 N N . GLU A 1 100 ? 5.312 -11.284 -0.784 1.00 82.06 100 GLU A N 1
ATOM 800 C CA . GLU A 1 100 ? 6.638 -11.273 -0.155 1.00 82.06 100 GLU A CA 1
ATOM 801 C C . GLU A 1 100 ? 7.708 -11.903 -1.063 1.00 82.06 100 GLU A C 1
ATOM 803 O O . GLU A 1 100 ? 8.764 -11.306 -1.296 1.00 82.06 100 GLU A O 1
ATOM 808 N N . TYR A 1 101 ? 7.417 -13.065 -1.657 1.00 83.31 101 TYR A N 1
ATOM 809 C CA . TYR A 1 101 ? 8.343 -13.731 -2.581 1.00 83.31 101 TYR A CA 1
ATOM 810 C C . TYR A 1 101 ? 8.435 -13.048 -3.953 1.00 83.31 101 TYR A C 1
ATOM 812 O O . TYR A 1 101 ? 9.469 -13.147 -4.615 1.00 83.31 101 TYR A O 1
ATOM 820 N N . HIS A 1 102 ? 7.390 -12.340 -4.392 1.00 83.12 102 HIS A N 1
ATOM 821 C CA . HIS A 1 102 ? 7.322 -11.718 -5.718 1.00 83.12 102 HIS A CA 1
ATOM 822 C C . HIS A 1 102 ? 7.017 -10.216 -5.658 1.00 83.12 102 HIS A C 1
ATOM 824 O O . HIS A 1 102 ? 6.224 -9.701 -6.449 1.00 83.12 102 HIS A O 1
ATOM 830 N N . ARG A 1 103 ? 7.712 -9.484 -4.779 1.00 78.56 103 ARG A N 1
ATOM 831 C CA . ARG A 1 103 ? 7.512 -8.039 -4.542 1.00 78.56 103 ARG A CA 1
ATOM 832 C C . ARG A 1 103 ? 7.593 -7.136 -5.785 1.00 78.56 103 ARG A C 1
ATOM 834 O O . ARG A 1 103 ? 7.160 -5.990 -5.750 1.00 78.56 103 ARG A O 1
ATOM 841 N N . PHE A 1 104 ? 8.173 -7.632 -6.880 1.00 79.69 104 PHE A N 1
ATOM 842 C CA . PHE A 1 104 ? 8.332 -6.923 -8.153 1.00 79.69 104 PHE A CA 1
ATOM 843 C C . PHE A 1 104 ? 7.638 -7.655 -9.311 1.00 79.69 104 PHE A C 1
ATOM 845 O O . PHE A 1 104 ? 8.131 -7.665 -10.431 1.00 79.69 104 PHE A O 1
ATOM 852 N N . ARG A 1 105 ? 6.499 -8.316 -9.085 1.00 84.25 105 ARG A N 1
ATOM 853 C CA . ARG A 1 105 ? 5.752 -8.938 -10.188 1.00 84.25 105 ARG A CA 1
ATOM 854 C C . ARG A 1 105 ? 4.872 -7.908 -10.896 1.00 84.25 105 ARG A C 1
ATOM 856 O O . ARG A 1 105 ? 3.683 -7.804 -10.623 1.00 84.25 105 ARG A O 1
ATOM 863 N N . GLN A 1 106 ? 5.474 -7.131 -11.791 1.00 84.00 106 GLN A N 1
ATOM 864 C CA . GLN A 1 106 ? 4.793 -6.103 -12.587 1.00 84.00 106 GLN A CA 1
ATOM 865 C C . GLN A 1 106 ? 4.741 -6.488 -14.077 1.00 84.00 106 GLN A C 1
ATOM 867 O O . GLN A 1 106 ? 5.581 -7.268 -14.539 1.00 84.00 106 GLN A O 1
ATOM 872 N N . PRO A 1 107 ? 3.767 -5.978 -14.858 1.00 90.50 107 PRO A N 1
ATOM 873 C CA . PRO A 1 107 ? 3.712 -6.232 -16.294 1.00 90.50 107 PRO A CA 1
ATOM 874 C C . PRO A 1 107 ? 4.960 -5.682 -16.996 1.00 90.50 107 PRO A C 1
ATOM 876 O O . PRO A 1 107 ? 5.420 -4.583 -16.688 1.00 90.50 107 PRO A O 1
ATOM 879 N N . ILE A 1 108 ? 5.469 -6.415 -17.995 1.00 89.81 108 ILE A N 1
ATOM 880 C CA . ILE A 1 108 ? 6.689 -6.058 -18.749 1.00 89.81 108 ILE A CA 1
ATOM 881 C C . ILE A 1 108 ? 6.612 -4.629 -19.312 1.00 89.81 108 ILE A C 1
ATOM 883 O O . ILE A 1 108 ? 7.612 -3.916 -19.331 1.00 89.81 108 ILE A O 1
ATOM 887 N N . ALA A 1 109 ? 5.413 -4.181 -19.697 1.00 90.56 109 ALA A N 1
ATOM 888 C CA . ALA A 1 109 ? 5.172 -2.822 -20.172 1.00 90.56 109 ALA A CA 1
ATOM 889 C C . ALA A 1 109 ? 5.638 -1.738 -19.177 1.00 90.56 109 ALA A C 1
ATOM 891 O O . ALA A 1 109 ? 6.273 -0.776 -19.598 1.00 90.56 109 ALA A O 1
ATOM 892 N N . LEU A 1 110 ? 5.398 -1.911 -17.869 1.00 91.19 110 LEU A N 1
ATOM 893 C CA . LEU A 1 110 ? 5.813 -0.945 -16.844 1.00 91.19 110 LEU A CA 1
ATOM 894 C C . LEU A 1 110 ? 7.344 -0.835 -16.768 1.00 91.19 110 LEU A C 1
ATOM 896 O O . LEU A 1 110 ? 7.878 0.269 -16.680 1.00 91.19 110 LEU A O 1
ATOM 900 N N . TYR A 1 111 ? 8.054 -1.960 -16.886 1.00 92.06 111 TYR A N 1
ATOM 901 C CA . TYR A 1 111 ? 9.518 -1.965 -16.928 1.00 92.06 111 TYR A CA 1
ATOM 902 C C . TYR A 1 111 ? 10.071 -1.259 -18.159 1.00 92.06 111 TYR A C 1
ATOM 904 O O . TYR A 1 111 ? 10.983 -0.447 -18.028 1.00 92.06 111 TYR A O 1
ATOM 912 N N . VAL A 1 112 ? 9.502 -1.525 -19.337 1.00 93.88 112 VAL A N 1
ATOM 913 C CA . VAL A 1 112 ? 9.916 -0.857 -20.577 1.00 93.88 112 VAL A CA 1
ATOM 914 C C . VAL A 1 112 ? 9.729 0.653 -20.450 1.00 93.88 112 VAL A C 1
ATOM 916 O O . VAL A 1 112 ? 10.660 1.396 -20.736 1.00 93.88 112 VAL A O 1
ATOM 919 N N . THR A 1 113 ? 8.583 1.117 -19.942 1.00 94.12 113 THR A N 1
ATOM 920 C CA . THR A 1 113 ? 8.333 2.552 -19.745 1.00 94.12 113 THR A CA 1
ATOM 921 C C . THR A 1 113 ? 9.334 3.196 -18.788 1.00 94.12 113 THR A C 1
ATOM 923 O O . THR A 1 113 ? 9.877 4.252 -19.115 1.00 94.12 113 THR A O 1
ATOM 926 N N . ILE A 1 114 ? 9.608 2.573 -17.636 1.00 93.00 114 ILE A N 1
ATOM 927 C CA . ILE A 1 114 ? 10.589 3.094 -16.672 1.00 93.00 114 ILE A CA 1
ATOM 928 C C . ILE A 1 114 ? 11.970 3.181 -17.327 1.00 93.00 114 ILE A C 1
ATOM 930 O O . ILE A 1 114 ? 12.579 4.245 -17.305 1.00 93.00 114 ILE A O 1
ATOM 934 N N . ILE A 1 115 ? 12.433 2.107 -17.976 1.00 93.88 115 ILE A N 1
ATOM 935 C CA . ILE A 1 115 ? 13.752 2.061 -18.623 1.00 93.88 115 ILE A CA 1
ATOM 936 C C . ILE A 1 115 ? 13.856 3.111 -19.733 1.00 93.88 115 ILE A C 1
ATOM 938 O O . ILE A 1 115 ? 14.821 3.872 -19.763 1.00 93.88 115 ILE A O 1
ATOM 942 N N . THR A 1 116 ? 12.869 3.194 -20.628 1.00 93.06 116 THR A N 1
ATOM 943 C CA . THR A 1 116 ? 12.868 4.168 -21.728 1.00 93.06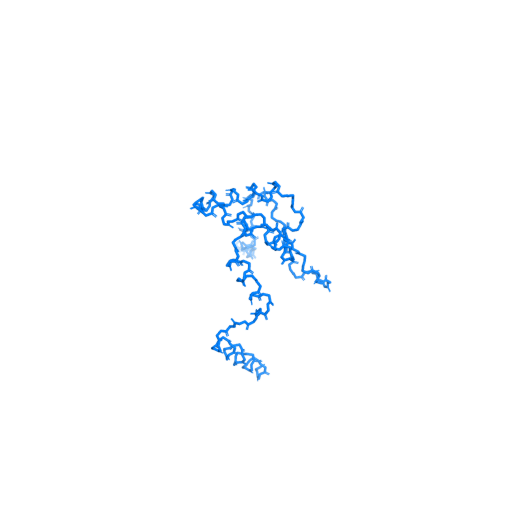 116 THR A CA 1
ATOM 944 C C . THR A 1 116 ? 12.885 5.607 -21.206 1.00 93.06 116 THR A C 1
ATOM 946 O O . THR A 1 116 ? 13.648 6.424 -21.717 1.00 93.06 116 THR A O 1
ATOM 949 N N . CYS A 1 117 ? 12.105 5.913 -20.163 1.00 87.81 117 CYS A N 1
ATOM 950 C CA . CYS A 1 117 ? 12.106 7.229 -19.522 1.00 87.81 117 CYS A CA 1
ATOM 951 C C . CYS A 1 117 ? 13.459 7.539 -18.859 1.00 87.81 117 CYS A C 1
ATOM 953 O O . CYS A 1 117 ? 14.021 8.613 -19.068 1.00 87.81 117 CYS A O 1
ATOM 955 N N . SER A 1 118 ? 14.029 6.581 -18.122 1.00 91.75 118 SER A N 1
ATOM 956 C CA . SER A 1 118 ? 15.324 6.743 -17.457 1.00 91.75 118 SER A CA 1
ATOM 957 C C . SER A 1 118 ? 16.478 6.939 -18.444 1.00 91.75 118 SER A C 1
ATOM 959 O O . SER A 1 118 ? 17.326 7.792 -18.208 1.00 91.75 118 SER A O 1
ATOM 961 N N . VAL A 1 119 ? 16.505 6.213 -19.567 1.00 91.31 119 VAL A N 1
ATOM 962 C CA . VAL A 1 119 ? 17.516 6.410 -20.624 1.00 91.31 119 VAL A CA 1
ATOM 963 C C . VAL A 1 119 ? 17.347 7.775 -21.295 1.00 91.31 119 VAL A C 1
ATOM 965 O O . VAL A 1 119 ? 18.335 8.471 -21.516 1.00 91.31 119 VAL A O 1
ATOM 968 N N . GLY A 1 120 ? 16.104 8.185 -21.573 1.00 86.00 120 GLY A N 1
ATOM 969 C CA . GLY A 1 120 ? 15.802 9.508 -22.121 1.00 86.00 120 GLY A CA 1
ATOM 970 C C . GLY A 1 120 ? 16.234 10.658 -21.207 1.00 86.00 120 GLY A C 1
ATOM 971 O O . GLY A 1 120 ? 16.644 11.699 -21.711 1.00 86.00 120 GLY A O 1
ATOM 972 N N . ALA A 1 121 ? 16.176 10.469 -19.887 1.00 85.81 121 ALA A N 1
ATOM 973 C CA . ALA A 1 121 ? 16.683 11.429 -18.908 1.00 85.81 121 ALA A CA 1
ATOM 974 C C . ALA A 1 121 ? 18.212 11.383 -18.766 1.00 85.81 121 ALA A C 1
ATOM 976 O O . ALA A 1 121 ? 18.827 12.414 -18.553 1.00 85.81 121 ALA A O 1
ATOM 977 N N . ALA A 1 122 ? 18.837 10.209 -18.891 1.00 87.25 122 ALA A N 1
ATOM 978 C CA . ALA A 1 122 ? 20.290 10.068 -18.767 1.00 87.25 122 ALA A CA 1
ATOM 979 C C . ALA A 1 122 ? 21.066 10.662 -19.955 1.00 87.25 122 ALA A C 1
ATOM 981 O O . ALA A 1 122 ? 22.238 11.002 -19.813 1.00 87.25 122 ALA A O 1
ATOM 982 N N . VAL A 1 123 ? 20.434 10.739 -21.130 1.00 86.75 123 VAL A N 1
ATOM 983 C CA . VAL A 1 123 ? 21.030 11.319 -22.343 1.00 86.75 123 VAL A CA 1
ATOM 984 C C . VAL A 1 123 ? 20.798 12.836 -22.466 1.00 86.75 123 VAL A C 1
ATOM 986 O O . VAL A 1 123 ? 21.408 13.454 -23.337 1.00 86.75 123 VAL A O 1
ATOM 989 N N . GLN A 1 124 ? 19.926 13.424 -21.633 1.00 58.53 124 GLN A N 1
ATOM 990 C CA . GLN A 1 124 ? 19.562 14.851 -21.644 1.00 58.53 124 GLN A CA 1
ATOM 991 C C . GLN A 1 124 ? 20.252 15.653 -20.541 1.00 58.53 124 GLN A C 1
ATOM 993 O O . GLN A 1 124 ? 20.424 15.116 -19.427 1.00 58.53 124 GLN A O 1
#

Radius of gyration: 23.97 Å; Cα contacts (8 Å, |Δi|>4): 37; chains: 1; bounding box: 41×85×43 Å

Organism: NCBI:txid209136